Protein AF-A0A524EE27-F1 (afdb_monomer_lite)

Foldseek 3Di:
DDDDDPPDPVLVLLQVLLQVLLVVLVVVPDDDPADAAAEAADPPDPDQWDADPVPRHTYHHSVPQPPPDDSVVSSVVSNVSSNLSVVCCPQVNVPVVSLVVQLVVQCVPDPNVVSNVVSVVVSSVRSVVVVD

Structure (mmCIF, N/CA/C/O backbone):
data_AF-A0A524EE27-F1
#
_entry.id   AF-A0A524EE27-F1
#
loop_
_atom_site.group_PDB
_atom_site.id
_atom_site.type_symbol
_atom_site.label_atom_id
_atom_site.label_alt_id
_atom_site.label_comp_id
_atom_site.label_asym_id
_atom_site.label_entity_id
_atom_site.label_seq_id
_atom_site.pdbx_PDB_ins_code
_atom_site.Cartn_x
_atom_site.Cartn_y
_atom_site.Cartn_z
_atom_site.occupancy
_atom_site.B_iso_or_equiv
_atom_site.auth_seq_id
_atom_site.auth_comp_id
_atom_site.auth_asym_id
_atom_site.auth_atom_id
_atom_site.pdbx_PDB_model_num
ATOM 1 N N . MET A 1 1 ? 12.477 0.184 43.778 1.00 34.31 1 MET A N 1
ATOM 2 C CA . MET A 1 1 ? 11.110 0.740 43.834 1.00 34.31 1 MET A CA 1
ATOM 3 C C . MET A 1 1 ? 11.086 1.888 42.846 1.00 34.31 1 MET A C 1
ATOM 5 O O . MET A 1 1 ? 11.869 2.805 43.033 1.00 34.31 1 MET A O 1
ATOM 9 N N . THR A 1 2 ? 10.579 1.602 41.637 1.00 41.75 2 THR A N 1
ATOM 10 C CA . THR A 1 2 ? 9.290 2.113 41.089 1.00 41.75 2 THR A CA 1
ATOM 11 C C . THR A 1 2 ? 9.493 3.546 40.594 1.00 41.75 2 THR A C 1
ATOM 13 O O . THR A 1 2 ? 9.882 4.392 41.378 1.00 41.75 2 THR A O 1
ATOM 16 N N . GLU A 1 3 ? 9.406 3.881 39.311 1.00 35.50 3 GLU A N 1
ATOM 17 C CA . GLU A 1 3 ? 8.393 3.571 38.296 1.00 35.50 3 GLU A CA 1
ATOM 18 C C . GLU A 1 3 ? 8.938 3.973 36.915 1.00 35.50 3 GLU A C 1
ATOM 20 O O . GLU A 1 3 ? 9.657 4.961 36.808 1.00 35.50 3 GLU A O 1
ATOM 25 N N . SER A 1 4 ? 8.550 3.253 35.862 1.00 35.28 4 SER A N 1
ATOM 26 C CA . SER A 1 4 ? 7.943 3.849 34.660 1.00 35.28 4 SER A CA 1
ATOM 27 C C . SER A 1 4 ? 7.688 2.735 33.647 1.00 35.28 4 SER A C 1
ATOM 29 O O . SER A 1 4 ? 8.486 2.450 32.759 1.00 35.28 4 SER A O 1
ATOM 31 N N . SER A 1 5 ? 6.564 2.050 33.829 1.00 43.97 5 SER A N 1
ATOM 32 C CA . SER A 1 5 ? 5.970 1.170 32.828 1.00 43.97 5 SER A CA 1
ATOM 33 C C . SER A 1 5 ? 4.656 1.804 32.383 1.00 43.97 5 SER A C 1
ATOM 35 O O . SER A 1 5 ? 3.588 1.439 32.865 1.00 43.97 5 SER A O 1
ATOM 37 N N . PHE A 1 6 ? 4.755 2.793 31.495 1.00 41.91 6 PHE A N 1
ATOM 38 C CA . PHE A 1 6 ? 3.626 3.401 30.786 1.00 41.91 6 PHE A CA 1
ATOM 39 C C . PHE A 1 6 ? 3.905 3.411 29.279 1.00 41.91 6 PHE A C 1
ATOM 41 O O . PHE A 1 6 ? 3.995 4.456 28.653 1.00 41.91 6 PHE A O 1
ATOM 48 N N . VAL A 1 7 ? 4.046 2.231 28.680 1.00 43.50 7 VAL A N 1
ATOM 49 C CA . VAL A 1 7 ? 3.921 2.048 27.227 1.00 43.50 7 VAL A CA 1
ATOM 50 C C . VAL A 1 7 ? 3.313 0.666 27.037 1.00 43.50 7 VAL A C 1
ATOM 52 O O . VAL A 1 7 ? 4.015 -0.308 27.249 1.00 43.50 7 VAL A O 1
ATOM 55 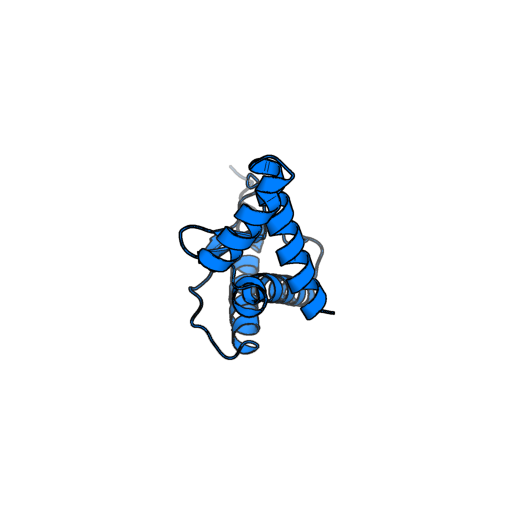N N . ASN A 1 8 ? 2.001 0.571 26.793 1.00 45.12 8 ASN A N 1
ATOM 56 C CA . ASN A 1 8 ? 1.334 -0.649 26.281 1.00 45.12 8 ASN A CA 1
ATOM 57 C C . ASN A 1 8 ? -0.178 -0.464 26.024 1.00 45.12 8 ASN A C 1
ATOM 59 O O . ASN A 1 8 ? -0.806 -1.329 25.422 1.00 45.12 8 ASN A O 1
ATOM 63 N N . GLY A 1 9 ? -0.785 0.651 26.455 1.00 44.28 9 GLY A N 1
ATOM 64 C CA . GLY A 1 9 ? -2.217 0.904 26.239 1.00 44.28 9 GLY A CA 1
ATOM 65 C C . GLY A 1 9 ? -2.574 1.332 24.810 1.00 44.28 9 GLY A C 1
ATOM 66 O O . GLY A 1 9 ? -3.497 0.776 24.217 1.00 44.28 9 GLY A O 1
ATOM 67 N N . ASP A 1 10 ? -1.836 2.292 24.244 1.00 56.97 10 ASP A N 1
ATOM 68 C CA . ASP A 1 10 ? -2.198 2.933 22.967 1.00 56.97 10 ASP A CA 1
ATOM 69 C C . ASP A 1 10 ? -1.831 2.074 21.741 1.00 56.97 10 ASP A C 1
ATOM 71 O O . ASP A 1 10 ? -2.606 1.964 20.793 1.00 56.97 10 ASP A O 1
ATOM 75 N N . THR A 1 11 ? -0.711 1.348 21.806 1.00 58.62 11 THR A N 1
ATOM 76 C CA . THR A 1 11 ? -0.271 0.396 20.771 1.00 58.62 11 THR A CA 1
ATOM 77 C C . THR A 1 11 ? -1.273 -0.739 20.556 1.00 58.62 11 THR A C 1
ATOM 79 O O . THR A 1 11 ? -1.578 -1.081 19.413 1.00 58.62 11 THR A O 1
ATOM 82 N N . SER A 1 12 ? -1.863 -1.276 21.633 1.00 65.62 12 SER A N 1
ATOM 83 C CA . SER A 1 12 ? -2.898 -2.319 21.524 1.00 65.62 12 SER A CA 1
ATOM 84 C C . SER A 1 12 ? -4.181 -1.805 20.855 1.00 65.62 12 SER A C 1
ATOM 86 O O . SER A 1 12 ? -4.816 -2.519 20.078 1.00 65.62 12 SER A O 1
ATOM 88 N N . ASN A 1 13 ? -4.539 -0.542 21.104 1.00 83.88 13 ASN A N 1
ATOM 89 C CA . ASN A 1 13 ? -5.740 0.079 20.559 1.00 83.88 13 ASN A CA 1
ATOM 90 C C . ASN A 1 13 ? -5.565 0.429 19.073 1.00 83.88 13 ASN A C 1
ATOM 92 O O . ASN A 1 13 ? -6.452 0.160 18.263 1.00 83.88 13 ASN A O 1
ATOM 96 N N . LEU A 1 14 ? -4.399 0.957 18.689 1.00 86.00 14 LEU A N 1
ATOM 97 C CA . LEU A 1 14 ? -4.073 1.248 17.291 1.00 86.00 14 LEU A CA 1
ATOM 98 C C . LEU A 1 14 ? -4.038 -0.017 16.432 1.00 86.00 14 LEU A C 1
ATOM 100 O O . LEU A 1 14 ? -4.562 0.008 15.321 1.00 86.00 14 LEU A O 1
ATOM 104 N N . GLY A 1 15 ? -3.516 -1.130 16.957 1.00 86.56 15 GLY A N 1
ATOM 105 C CA . GLY A 1 15 ? -3.551 -2.410 16.249 1.00 86.56 15 GLY A CA 1
ATOM 106 C C . GLY A 1 15 ? -4.981 -2.871 15.944 1.00 86.56 15 GLY A C 1
ATOM 107 O O . GLY A 1 15 ? -5.297 -3.217 14.807 1.00 86.56 15 GLY A O 1
ATOM 108 N N . ILE A 1 16 ? -5.888 -2.772 16.923 1.00 89.31 16 ILE A N 1
ATOM 109 C CA . ILE A 1 16 ? -7.313 -3.094 16.734 1.00 89.31 16 ILE A CA 1
ATOM 110 C C . ILE A 1 16 ? -7.962 -2.158 15.704 1.00 89.31 16 ILE A C 1
ATOM 112 O O . ILE A 1 16 ? -8.760 -2.605 14.875 1.00 89.31 16 ILE A O 1
ATOM 116 N N . LEU A 1 17 ? -7.645 -0.861 15.744 1.00 89.31 17 LEU A N 1
ATOM 117 C CA . LEU A 1 17 ? -8.158 0.110 14.777 1.00 89.31 17 LEU A CA 1
ATOM 118 C C . LEU A 1 17 ? -7.645 -0.171 13.361 1.00 89.31 17 LEU A C 1
ATOM 120 O O . LEU A 1 17 ? -8.452 -0.141 12.436 1.00 89.31 17 LEU A O 1
ATOM 124 N N . ALA A 1 18 ? -6.366 -0.514 13.198 1.00 87.75 18 ALA A N 1
ATOM 125 C CA . ALA A 1 18 ? -5.775 -0.891 11.915 1.00 87.75 18 ALA A CA 1
ATOM 126 C C . ALA A 1 18 ? -6.419 -2.167 11.349 1.00 87.75 18 ALA A C 1
ATOM 128 O O . ALA A 1 18 ? -6.860 -2.171 10.203 1.00 87.75 18 ALA A O 1
ATOM 129 N N . SER A 1 19 ? -6.612 -3.211 12.166 1.00 88.19 19 SER A N 1
ATOM 130 C CA . SER A 1 19 ? -7.330 -4.420 11.732 1.00 88.19 19 SER A CA 1
ATOM 131 C C . SER A 1 19 ? -8.772 -4.128 11.305 1.00 88.19 19 SER A C 1
ATOM 133 O O . SER A 1 19 ? -9.283 -4.721 10.355 1.00 88.19 19 SER A O 1
ATOM 135 N N . ARG A 1 20 ? -9.469 -3.230 12.014 1.00 90.06 20 ARG A N 1
ATOM 136 C CA . ARG A 1 20 ? -10.841 -2.828 11.664 1.00 90.06 20 ARG A CA 1
ATOM 137 C C . ARG A 1 20 ? -10.884 -1.990 10.390 1.00 90.06 20 ARG A C 1
ATOM 139 O O . ARG A 1 20 ? -11.801 -2.184 9.596 1.00 90.06 20 ARG A O 1
ATOM 146 N N . ALA A 1 21 ? -9.925 -1.084 10.216 1.00 87.94 21 ALA A N 1
ATOM 147 C CA . ALA A 1 21 ? -9.762 -0.287 9.007 1.00 87.94 21 ALA A CA 1
ATOM 148 C C . ALA A 1 21 ? -9.547 -1.189 7.790 1.00 87.94 21 ALA A C 1
ATOM 150 O O . ALA A 1 21 ? -10.286 -1.062 6.820 1.00 87.94 21 ALA A O 1
ATOM 151 N N . TRP A 1 22 ? -8.637 -2.163 7.890 1.00 87.62 22 TRP A N 1
ATOM 152 C CA . TRP A 1 22 ? -8.376 -3.136 6.831 1.00 87.62 22 TRP A CA 1
ATOM 153 C C . TRP A 1 22 ? -9.629 -3.915 6.424 1.00 87.62 22 TRP A C 1
ATOM 155 O O . TRP A 1 22 ? -9.995 -3.945 5.253 1.00 87.62 22 TRP A O 1
ATOM 165 N N . LYS A 1 23 ? -10.355 -4.483 7.398 1.00 87.62 23 LYS A N 1
ATOM 166 C CA . LYS A 1 23 ? -11.608 -5.212 7.128 1.00 87.62 23 LYS A CA 1
ATOM 167 C C . LYS A 1 23 ? -12.662 -4.342 6.451 1.00 87.62 23 LYS A C 1
ATOM 169 O O . LYS A 1 23 ? -13.408 -4.838 5.613 1.00 87.62 23 LYS A O 1
ATOM 174 N N . LYS A 1 24 ? -12.749 -3.068 6.842 1.00 85.69 24 LYS A N 1
ATOM 175 C CA . LYS A 1 24 ? -13.669 -2.117 6.220 1.00 85.69 24 LYS A CA 1
ATOM 176 C C . LYS A 1 24 ? -13.245 -1.811 4.785 1.00 85.69 24 LYS A C 1
ATOM 178 O O . LYS A 1 24 ? -14.089 -1.876 3.907 1.00 85.69 24 LYS A O 1
ATOM 183 N N . ALA A 1 25 ? -11.958 -1.555 4.566 1.00 83.44 25 ALA A N 1
ATOM 184 C CA . ALA A 1 25 ? -11.413 -1.283 3.247 1.00 83.44 25 ALA A CA 1
ATOM 185 C C . ALA A 1 25 ? -11.637 -2.472 2.301 1.00 83.44 25 ALA A C 1
ATOM 187 O O . ALA A 1 25 ? -12.227 -2.279 1.250 1.00 83.44 25 ALA A O 1
ATOM 188 N N . ILE A 1 26 ? -11.300 -3.709 2.701 1.00 82.88 26 ILE A N 1
ATOM 189 C CA . ILE A 1 26 ? -11.585 -4.909 1.890 1.00 82.88 26 ILE A CA 1
ATOM 190 C C . ILE A 1 26 ? -13.072 -5.027 1.546 1.00 82.88 26 ILE A C 1
ATOM 192 O O . ILE A 1 26 ? -13.394 -5.383 0.421 1.00 82.88 26 ILE A O 1
ATOM 196 N N . ALA A 1 27 ? -13.985 -4.742 2.480 1.00 81.25 27 ALA A N 1
ATOM 197 C CA . ALA A 1 27 ? -15.421 -4.850 2.214 1.00 81.25 27 ALA A CA 1
ATOM 198 C C . ALA A 1 27 ? -15.909 -3.888 1.113 1.00 81.25 27 ALA A C 1
ATOM 200 O O . ALA A 1 27 ? -16.927 -4.168 0.479 1.00 81.25 27 ALA A O 1
ATOM 201 N N . ASP A 1 28 ? -15.189 -2.788 0.882 1.00 72.00 28 ASP A N 1
ATOM 202 C CA . ASP A 1 28 ? -15.483 -1.834 -0.187 1.00 72.00 28 ASP A CA 1
ATOM 203 C C . ASP A 1 28 ? -15.001 -2.338 -1.568 1.00 72.00 28 ASP A C 1
ATOM 205 O O . ASP A 1 28 ? -15.491 -1.867 -2.597 1.00 72.00 28 ASP A O 1
ATOM 209 N N . PHE A 1 29 ? -14.093 -3.323 -1.621 1.00 68.06 29 PHE A N 1
ATOM 210 C CA . PHE A 1 29 ? -13.526 -3.859 -2.863 1.00 68.06 29 PHE A CA 1
ATOM 211 C C . PHE A 1 29 ? -14.051 -5.267 -3.165 1.00 68.06 29 PHE A C 1
ATOM 213 O O . PHE A 1 29 ? -13.990 -6.173 -2.341 1.00 68.06 29 PHE A O 1
ATOM 220 N N . TYR A 1 30 ? -14.582 -5.467 -4.378 1.00 59.16 30 TYR A N 1
ATOM 221 C CA . TYR A 1 30 ? -15.324 -6.688 -4.701 1.00 59.16 30 TYR A CA 1
ATOM 222 C C . TYR A 1 30 ? -14.418 -7.931 -4.699 1.00 59.16 30 TYR A C 1
ATOM 224 O O . TYR A 1 30 ? -14.769 -8.877 -4.010 1.00 59.16 30 TYR A O 1
ATOM 232 N N . HIS A 1 31 ? -13.272 -7.938 -5.397 1.00 54.78 31 HIS A N 1
ATOM 233 C CA . HIS A 1 31 ? -12.291 -9.042 -5.528 1.00 54.78 31 HIS A CA 1
ATOM 234 C C . HIS A 1 31 ? -10.909 -8.415 -5.826 1.00 54.78 31 HIS A C 1
ATOM 236 O O . HIS A 1 31 ? -10.870 -7.543 -6.695 1.00 54.78 31 HIS A O 1
ATOM 242 N N . PRO A 1 32 ? -9.799 -8.801 -5.159 1.00 54.03 32 PRO A N 1
ATOM 243 C CA . PRO A 1 32 ? -9.336 -10.181 -4.958 1.00 54.03 32 PRO A CA 1
ATOM 244 C C . PRO A 1 32 ? -9.144 -10.570 -3.473 1.00 54.03 32 PRO A C 1
ATOM 246 O O . PRO A 1 32 ? -9.228 -9.711 -2.597 1.00 54.03 32 PRO A O 1
ATOM 249 N N . PRO A 1 33 ? -8.884 -11.859 -3.157 1.00 64.25 33 PRO A N 1
ATOM 250 C CA . PRO A 1 33 ? -8.449 -12.255 -1.821 1.00 64.25 33 PRO A CA 1
ATOM 251 C C . PRO A 1 33 ? -7.054 -11.679 -1.559 1.00 64.25 33 PRO A C 1
ATOM 253 O O . PRO A 1 33 ? -6.047 -12.250 -1.974 1.00 64.25 33 PRO A O 1
ATOM 256 N N . LEU A 1 34 ? -7.006 -10.526 -0.900 1.00 72.56 34 LEU A N 1
ATOM 257 C CA . LEU A 1 34 ? -5.758 -9.950 -0.422 1.00 72.56 34 LEU A CA 1
ATOM 258 C C . LEU A 1 34 ? -5.324 -10.669 0.860 1.00 72.56 34 LEU A C 1
ATOM 260 O O . LEU A 1 34 ? -6.187 -11.001 1.683 1.00 72.56 34 LEU A O 1
ATOM 264 N N . PRO A 1 35 ? -4.018 -10.929 1.043 1.00 77.75 35 PRO A N 1
ATOM 265 C CA . PRO A 1 35 ? -3.513 -11.433 2.311 1.00 77.75 35 PRO A CA 1
ATOM 266 C C . PRO A 1 35 ? -3.838 -10.446 3.438 1.00 77.75 35 PRO A C 1
ATOM 268 O O . PRO A 1 35 ? -3.949 -9.238 3.218 1.00 77.75 35 PRO A O 1
ATOM 271 N N . ASP A 1 36 ? -3.994 -10.963 4.657 1.00 84.50 36 ASP A N 1
ATO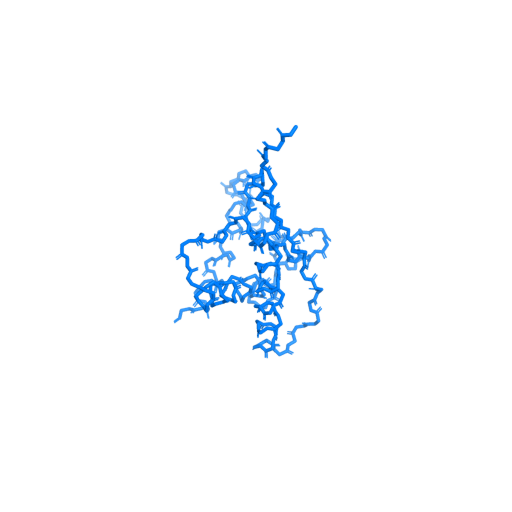M 272 C CA . ASP A 1 36 ? -4.109 -10.099 5.831 1.00 84.50 36 ASP A CA 1
ATOM 273 C C . ASP A 1 36 ? -2.835 -9.246 5.979 1.00 84.50 36 ASP A C 1
ATOM 275 O O . ASP A 1 36 ? -1.731 -9.742 5.733 1.00 84.50 36 ASP A O 1
ATOM 279 N N . PRO A 1 37 ? -2.957 -7.975 6.392 1.00 89.44 37 PRO A N 1
ATOM 280 C CA . PRO A 1 37 ? -1.838 -7.065 6.463 1.00 89.44 37 PRO A CA 1
ATOM 281 C C . PRO A 1 37 ? -0.982 -7.402 7.676 1.00 89.44 37 PRO A C 1
ATOM 283 O O . PRO A 1 37 ? -1.470 -7.876 8.709 1.00 89.44 37 PRO A O 1
ATOM 286 N N . VAL A 1 38 ? 0.293 -7.048 7.595 1.00 91.62 38 VAL A N 1
ATOM 287 C CA . VAL A 1 38 ? 1.174 -7.038 8.758 1.00 91.62 38 VAL A CA 1
ATOM 288 C C . VAL A 1 38 ? 0.988 -5.711 9.480 1.00 91.62 38 VAL A C 1
ATOM 290 O O . VAL A 1 38 ? 1.287 -4.646 8.946 1.00 91.62 38 VAL A O 1
ATOM 293 N N . ILE A 1 39 ? 0.481 -5.773 10.710 1.00 91.44 39 ILE A N 1
ATOM 294 C CA . ILE A 1 39 ? 0.326 -4.600 11.572 1.00 91.44 39 ILE A CA 1
ATOM 295 C C . ILE A 1 39 ? 1.533 -4.523 12.497 1.00 91.44 39 ILE A C 1
ATOM 297 O O . ILE A 1 39 ? 1.784 -5.440 13.279 1.00 91.44 39 ILE A O 1
ATOM 301 N N . GLU A 1 40 ? 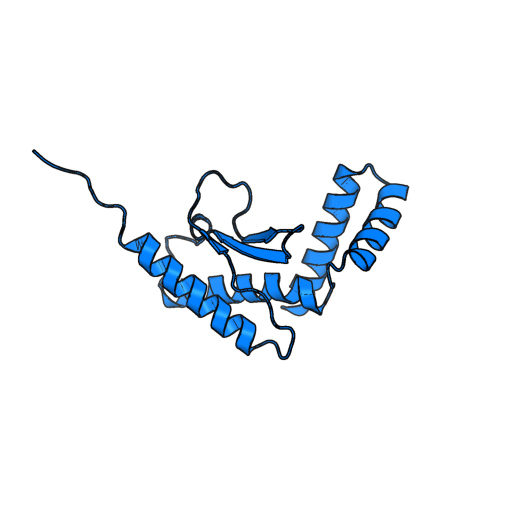2.249 -3.409 12.435 1.00 91.69 40 GLU A N 1
ATOM 302 C CA . GLU A 1 40 ? 3.484 -3.195 13.185 1.00 91.69 40 GLU A CA 1
ATOM 303 C C . GLU A 1 40 ? 3.509 -1.822 13.871 1.00 91.69 40 GLU A C 1
ATOM 305 O O . GLU A 1 40 ? 2.638 -0.968 13.670 1.00 91.69 40 GLU A O 1
ATOM 310 N N . HIS A 1 41 ? 4.485 -1.627 14.751 1.00 88.56 41 HIS A N 1
ATOM 311 C CA . HIS A 1 41 ? 4.736 -0.358 15.424 1.00 88.56 41 HIS A CA 1
ATOM 312 C C . HIS A 1 41 ? 6.247 -0.174 15.554 1.00 88.56 41 HIS A C 1
ATOM 314 O O . HIS A 1 41 ? 6.850 -0.661 16.510 1.00 88.56 41 HIS A O 1
ATOM 320 N N . ASP A 1 42 ? 6.847 0.473 14.560 1.00 88.38 42 ASP A N 1
ATOM 321 C CA . ASP A 1 42 ? 8.299 0.609 14.443 1.00 88.38 42 ASP A CA 1
ATOM 322 C C . ASP A 1 42 ? 8.675 2.050 14.070 1.00 88.38 42 ASP A C 1
ATOM 324 O O . ASP A 1 42 ? 8.286 2.549 13.015 1.00 88.38 42 ASP A O 1
ATOM 328 N N . SER A 1 43 ? 9.413 2.738 14.942 1.00 86.94 43 SER A N 1
ATOM 329 C CA . SER A 1 43 ? 9.852 4.120 14.714 1.00 86.94 43 SER A CA 1
ATOM 330 C C . SER A 1 43 ? 11.031 4.243 13.752 1.00 86.94 43 SER A C 1
ATOM 332 O O . SER A 1 43 ? 11.292 5.339 13.263 1.00 86.94 43 SER A O 1
ATOM 334 N N . GLU A 1 44 ? 11.747 3.150 13.487 1.00 87.50 44 GLU A N 1
ATOM 335 C CA . GLU A 1 44 ? 12.986 3.154 12.703 1.00 87.50 44 GLU A CA 1
ATOM 336 C C . GLU A 1 44 ? 12.738 2.921 11.205 1.00 87.50 44 GLU A C 1
ATOM 338 O O . GLU A 1 44 ? 13.647 3.073 10.385 1.00 87.50 44 GLU A O 1
ATOM 343 N N . LYS A 1 45 ? 11.510 2.557 10.812 1.00 81.62 45 LYS A N 1
ATOM 344 C CA . LYS A 1 45 ? 11.167 2.354 9.401 1.00 81.62 45 LYS A CA 1
ATOM 345 C C . LYS A 1 45 ? 10.996 3.674 8.657 1.00 81.62 45 LYS A C 1
ATOM 347 O O . LYS A 1 45 ? 10.277 4.569 9.092 1.00 81.62 45 LYS A O 1
ATOM 352 N N . ALA A 1 46 ? 11.598 3.734 7.469 1.00 75.38 46 ALA A N 1
ATOM 353 C CA . ALA A 1 46 ? 11.536 4.887 6.573 1.00 75.38 46 ALA A CA 1
ATOM 354 C C . ALA A 1 46 ? 10.154 5.103 5.926 1.00 75.38 46 ALA A C 1
ATOM 356 O O . ALA A 1 46 ? 9.851 6.219 5.513 1.00 75.38 46 ALA A O 1
ATOM 357 N N . SER A 1 47 ? 9.325 4.056 5.840 1.00 78.19 47 SER A N 1
ATOM 358 C CA . SER A 1 47 ? 7.931 4.151 5.397 1.00 78.19 47 SER A CA 1
ATOM 359 C C . SER A 1 47 ? 6.988 3.608 6.464 1.00 78.19 47 SER A C 1
ATOM 361 O O . SER A 1 47 ? 7.310 2.654 7.179 1.00 78.19 47 SER A O 1
ATOM 363 N N . HIS A 1 48 ? 5.813 4.224 6.565 1.00 83.44 48 HIS A N 1
ATOM 364 C CA . HIS A 1 48 ? 4.784 3.834 7.521 1.00 83.44 48 HIS A CA 1
ATOM 365 C C . HIS A 1 48 ? 3.683 2.963 6.904 1.00 83.44 48 HIS A C 1
ATOM 367 O O . HIS A 1 48 ? 3.017 2.223 7.623 1.00 83.44 48 HIS A O 1
ATOM 373 N N . PHE A 1 49 ? 3.492 3.028 5.589 1.00 84.38 49 PHE A N 1
ATOM 374 C CA . PHE A 1 49 ? 2.461 2.282 4.873 1.00 84.38 49 PHE A CA 1
ATOM 375 C C . PHE A 1 49 ? 3.029 1.908 3.508 1.00 84.38 49 PHE A C 1
ATOM 377 O O . PHE A 1 49 ? 3.572 2.776 2.825 1.00 84.38 49 PHE A O 1
ATOM 384 N N . TYR A 1 50 ? 3.057 0.613 3.198 1.00 83.19 50 TYR A N 1
ATOM 385 C CA . TYR A 1 50 ? 3.653 0.115 1.960 1.00 83.19 50 TYR A CA 1
ATOM 386 C C . TYR A 1 50 ? 3.217 -1.320 1.651 1.00 83.19 50 TYR A C 1
ATOM 388 O O . TYR A 1 50 ? 2.757 -2.051 2.532 1.00 83.19 50 TYR A O 1
ATOM 396 N N . ILE A 1 51 ? 3.443 -1.747 0.410 1.00 79.56 51 ILE A N 1
ATOM 397 C CA . ILE A 1 51 ? 3.336 -3.143 -0.024 1.00 79.56 51 ILE A CA 1
ATOM 398 C C . ILE A 1 51 ? 4.737 -3.747 -0.101 1.00 79.56 51 ILE A C 1
ATOM 400 O O . ILE A 1 51 ? 5.637 -3.188 -0.726 1.00 79.56 51 ILE A O 1
ATOM 404 N N . ASP A 1 52 ? 4.928 -4.900 0.534 1.00 79.62 52 ASP A N 1
ATOM 405 C CA . ASP A 1 52 ? 6.133 -5.706 0.355 1.00 79.62 52 ASP A CA 1
ATOM 406 C C . ASP A 1 52 ? 6.120 -6.333 -1.049 1.00 79.62 52 ASP A C 1
ATOM 408 O O . ASP A 1 52 ? 5.198 -7.071 -1.391 1.00 79.62 52 ASP A O 1
ATOM 412 N N . SER A 1 53 ? 7.116 -6.030 -1.884 1.00 71.25 53 SER A N 1
ATOM 413 C CA . SER A 1 53 ? 7.109 -6.429 -3.300 1.00 71.25 53 SER A CA 1
ATOM 414 C C . SER A 1 53 ? 7.343 -7.923 -3.539 1.00 71.25 53 SER A C 1
ATOM 416 O O . SER A 1 53 ? 7.032 -8.419 -4.623 1.00 71.25 53 SER A O 1
ATOM 418 N N . ASP A 1 54 ? 7.892 -8.640 -2.555 1.00 73.56 54 ASP A N 1
ATOM 419 C CA . ASP A 1 54 ? 8.179 -10.072 -2.663 1.00 73.56 54 ASP A CA 1
ATOM 420 C C . ASP A 1 54 ? 6.953 -10.907 -2.273 1.00 73.56 54 ASP A C 1
ATOM 422 O O . ASP A 1 54 ? 6.586 -11.869 -2.951 1.00 73.56 54 ASP A O 1
ATOM 426 N N . THR A 1 55 ? 6.303 -10.532 -1.172 1.00 78.44 55 THR A N 1
ATOM 427 C CA . THR A 1 55 ? 5.167 -11.253 -0.582 1.00 78.44 55 THR A CA 1
ATOM 428 C C . THR A 1 55 ? 3.816 -10.669 -0.955 1.00 78.44 55 THR A C 1
ATOM 430 O O . THR A 1 55 ? 2.802 -11.326 -0.724 1.00 78.44 55 THR A O 1
ATOM 433 N N . TRP A 1 56 ? 3.792 -9.456 -1.512 1.00 73.56 56 TRP A N 1
ATOM 434 C CA . TRP A 1 56 ? 2.571 -8.714 -1.819 1.00 73.56 56 TRP A CA 1
ATOM 435 C C . TRP A 1 56 ? 1.673 -8.506 -0.600 1.00 73.56 56 TRP A C 1
ATOM 437 O O . TRP A 1 56 ? 0.446 -8.533 -0.686 1.00 73.56 56 TRP A O 1
ATOM 447 N N . THR A 1 57 ? 2.295 -8.334 0.563 1.00 84.38 57 THR A N 1
ATOM 448 C CA . THR A 1 57 ? 1.582 -8.096 1.815 1.00 84.38 57 THR A CA 1
ATOM 449 C C . THR A 1 57 ? 1.579 -6.606 2.113 1.00 84.38 57 THR A C 1
ATOM 451 O O . THR A 1 57 ? 2.609 -5.944 2.006 1.00 84.38 57 THR A O 1
ATOM 454 N N . VAL A 1 58 ? 0.426 -6.065 2.504 1.00 87.00 58 VAL A N 1
ATOM 455 C CA . VAL A 1 58 ? 0.335 -4.680 2.980 1.00 87.00 58 VAL A CA 1
ATOM 456 C C . VAL A 1 58 ? 0.907 -4.601 4.395 1.00 87.00 58 VAL A C 1
ATOM 458 O O . VAL A 1 58 ? 0.482 -5.335 5.289 1.00 87.00 58 VAL A O 1
ATOM 461 N N . HIS A 1 59 ? 1.848 -3.691 4.613 1.00 90.44 59 HIS A N 1
ATOM 462 C CA . HIS A 1 59 ? 2.405 -3.371 5.920 1.00 90.44 59 HIS A CA 1
ATOM 463 C C . HIS A 1 59 ? 1.809 -2.061 6.435 1.00 90.44 59 HIS A C 1
ATOM 465 O O . HIS A 1 59 ? 1.884 -1.019 5.787 1.00 90.44 59 HIS A O 1
ATOM 471 N N . LEU A 1 60 ? 1.213 -2.125 7.626 1.00 90.75 60 LEU A N 1
ATOM 472 C CA . LEU A 1 60 ? 0.585 -0.998 8.308 1.00 90.75 60 LEU A CA 1
ATOM 473 C C . LEU A 1 60 ? 1.356 -0.691 9.592 1.00 90.75 60 LEU A C 1
ATOM 475 O O . LEU A 1 60 ? 1.129 -1.310 10.637 1.00 90.75 60 LEU A O 1
ATOM 479 N N . ASN A 1 61 ? 2.250 0.290 9.531 1.00 90.56 61 ASN A N 1
ATOM 480 C CA . ASN A 1 61 ? 3.005 0.741 10.687 1.00 90.56 61 ASN A CA 1
ATOM 481 C C . ASN A 1 61 ? 2.237 1.835 11.434 1.00 90.56 61 ASN A C 1
ATOM 483 O O . ASN A 1 61 ? 2.144 2.996 11.031 1.00 90.56 61 ASN A O 1
ATOM 487 N N . THR A 1 62 ? 1.709 1.455 12.590 1.00 89.62 62 THR A N 1
ATOM 488 C CA . THR A 1 62 ? 0.896 2.322 13.443 1.00 89.62 62 THR A CA 1
ATOM 489 C C . THR A 1 62 ? 1.663 3.511 14.030 1.00 89.62 62 THR A C 1
ATOM 491 O O . THR A 1 62 ? 1.023 4.437 14.524 1.00 89.62 62 THR A O 1
ATOM 494 N N . PHE 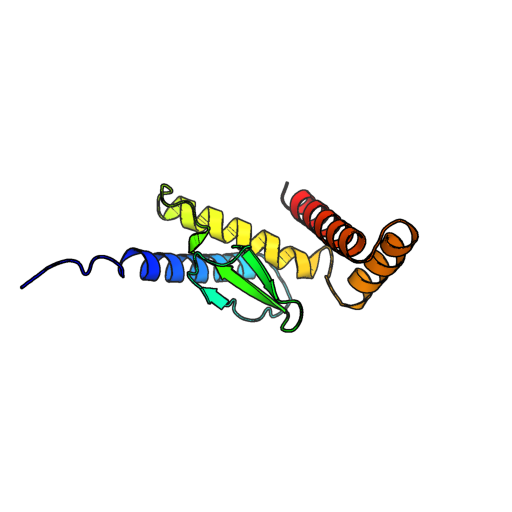A 1 63 ? 3.002 3.531 13.957 1.00 89.00 63 PHE A N 1
ATOM 495 C CA . PHE A 1 63 ? 3.810 4.690 14.352 1.00 89.00 63 PHE A CA 1
ATOM 496 C C . PHE A 1 63 ? 3.529 5.926 13.480 1.00 89.00 63 PHE A C 1
ATOM 498 O O . PHE A 1 63 ? 3.554 7.048 13.979 1.00 89.00 63 PHE A O 1
ATOM 505 N N . GLY A 1 64 ? 3.173 5.731 12.204 1.00 84.25 64 GLY A N 1
ATOM 506 C CA . GLY A 1 64 ? 2.811 6.821 11.292 1.00 84.25 64 GLY A CA 1
ATOM 507 C C . GLY A 1 64 ? 1.418 7.415 11.528 1.00 84.25 64 GLY A C 1
ATOM 508 O O . GLY A 1 64 ? 1.027 8.355 10.837 1.00 84.25 64 GLY A O 1
ATOM 509 N N . VAL A 1 65 ? 0.636 6.881 12.475 1.00 89.12 65 VAL A N 1
ATOM 510 C CA . VAL A 1 65 ? -0.708 7.393 12.771 1.00 89.12 65 VAL A CA 1
ATOM 511 C C . VAL A 1 65 ? -0.599 8.682 13.588 1.00 89.12 65 VAL A C 1
ATOM 513 O O . VAL A 1 65 ? -0.006 8.667 14.669 1.00 89.12 65 VAL A O 1
ATOM 516 N N . PRO A 1 66 ? -1.233 9.792 13.164 1.00 88.56 66 PRO A N 1
ATOM 517 C CA . PRO A 1 66 ? -1.182 11.033 13.924 1.00 88.56 66 PRO A CA 1
ATOM 518 C C . PRO A 1 66 ? -1.734 10.855 15.349 1.00 88.56 66 PRO A C 1
ATOM 520 O O . PRO A 1 66 ? -2.910 10.531 15.554 1.00 88.56 66 PRO A O 1
ATOM 523 N N . ALA A 1 67 ? -0.882 11.096 16.351 1.00 86.25 67 ALA A N 1
ATOM 524 C CA . ALA A 1 67 ? -1.196 10.832 17.758 1.00 86.25 67 ALA A CA 1
ATOM 525 C C . ALA A 1 67 ? -2.429 11.610 18.255 1.00 86.25 67 ALA A C 1
ATOM 527 O O . ALA A 1 67 ? -3.227 11.080 19.032 1.00 86.25 67 ALA A O 1
ATOM 528 N N . ASN A 1 68 ? -2.610 12.831 17.742 1.00 89.94 68 ASN A N 1
ATOM 529 C CA . ASN A 1 68 ? -3.595 13.811 18.207 1.00 89.94 68 ASN A CA 1
ATOM 530 C C . ASN A 1 68 ? -5.024 13.559 17.696 1.00 89.94 68 ASN A C 1
ATOM 532 O O . ASN A 1 68 ? -5.949 14.252 18.118 1.00 89.94 68 ASN A O 1
ATOM 536 N N . LEU A 1 69 ? -5.222 12.605 16.781 1.00 86.81 69 LEU A N 1
ATOM 537 C CA . LEU A 1 69 ? -6.545 12.325 16.222 1.00 86.81 69 LEU A CA 1
ATOM 538 C C . LEU A 1 69 ? -7.415 11.523 17.211 1.00 86.81 69 LEU A C 1
ATOM 540 O O . LEU A 1 69 ? -6.933 10.569 17.834 1.00 86.81 69 LEU A O 1
ATOM 544 N N . PRO A 1 70 ? -8.716 11.833 17.344 1.00 89.88 70 PRO A N 1
ATOM 545 C CA . PRO A 1 70 ? -9.637 11.004 18.111 1.00 89.88 70 PRO A CA 1
ATOM 546 C C . PRO A 1 70 ? -9.836 9.628 17.441 1.00 89.88 70 PRO A C 1
ATOM 548 O O . PRO A 1 70 ? -9.659 9.496 16.228 1.00 89.88 70 PRO A O 1
ATOM 551 N N . PRO A 1 71 ? -10.274 8.586 18.179 1.00 87.19 71 PRO A N 1
ATOM 552 C CA . PRO A 1 71 ? -10.349 7.214 17.658 1.00 87.19 71 PRO A CA 1
ATOM 553 C C . PRO A 1 71 ? -11.155 7.050 16.360 1.00 87.19 71 PRO A C 1
ATOM 555 O O . PRO A 1 71 ? -10.789 6.253 15.499 1.00 87.19 71 PRO A O 1
ATOM 558 N N . LYS A 1 72 ? -12.244 7.814 16.197 1.00 87.12 72 LYS A N 1
ATOM 559 C CA . LYS A 1 72 ? -13.061 7.792 14.974 1.00 87.12 72 LYS A CA 1
ATOM 560 C C . LYS A 1 72 ? -12.286 8.324 13.765 1.00 87.12 72 LYS A C 1
ATOM 562 O O . LYS A 1 72 ? -12.375 7.741 12.692 1.00 87.12 72 LYS A O 1
ATOM 567 N N . GLU A 1 73 ? -11.530 9.402 13.945 1.00 88.88 73 GLU A N 1
ATOM 568 C CA . GLU A 1 73 ? -10.719 10.002 12.882 1.00 88.88 73 GLU A CA 1
ATOM 569 C C . GLU A 1 73 ? -9.490 9.148 12.573 1.00 88.88 73 GLU A C 1
ATOM 571 O O . GLU A 1 73 ? -9.187 8.951 11.402 1.00 88.88 73 GLU A O 1
ATOM 576 N N . LYS A 1 74 ? -8.861 8.532 13.587 1.00 89.31 74 LYS A N 1
ATOM 577 C CA . LYS A 1 74 ? -7.806 7.520 13.392 1.00 89.31 74 LYS A CA 1
ATOM 578 C C . LYS A 1 74 ? -8.297 6.348 12.541 1.00 89.31 74 LYS A C 1
ATOM 580 O O . LYS A 1 74 ? -7.598 5.923 11.629 1.00 89.31 74 LYS A O 1
ATOM 585 N N . LEU A 1 75 ? -9.509 5.848 12.804 1.00 88.69 75 LEU A N 1
ATOM 586 C CA . LEU A 1 75 ? -10.114 4.781 12.002 1.00 88.69 75 LEU A CA 1
ATOM 587 C C . LEU A 1 75 ? -10.360 5.226 10.555 1.00 88.69 75 LEU A C 1
ATOM 589 O O . LEU A 1 75 ? -10.048 4.470 9.640 1.00 88.69 75 LEU A O 1
ATOM 593 N N . SER A 1 76 ? -10.910 6.426 10.339 1.00 86.25 76 SER A N 1
ATOM 594 C CA . SER A 1 76 ? -11.124 6.965 8.989 1.00 86.25 76 SER A CA 1
ATOM 595 C C . SER A 1 76 ? -9.809 7.149 8.232 1.00 86.25 76 SER A C 1
ATOM 597 O O . SER A 1 76 ? -9.715 6.722 7.088 1.00 86.25 76 SER A O 1
ATOM 599 N N . PHE A 1 77 ? -8.792 7.714 8.887 1.00 88.88 77 PHE A N 1
ATOM 600 C CA . PHE A 1 77 ? -7.446 7.874 8.340 1.00 88.88 77 PHE A CA 1
ATOM 601 C C . PHE A 1 77 ? -6.859 6.523 7.919 1.00 88.88 77 PHE A C 1
ATOM 603 O O . PHE A 1 77 ? -6.539 6.327 6.753 1.00 88.88 77 PHE A O 1
ATOM 610 N N . LEU A 1 78 ? -6.817 5.554 8.838 1.00 89.06 78 LEU A N 1
ATOM 611 C CA . LEU A 1 78 ? -6.308 4.211 8.552 1.00 89.06 78 LEU A CA 1
ATOM 612 C C . LEU A 1 78 ? -7.103 3.512 7.444 1.00 89.06 78 LEU A C 1
ATOM 614 O O . LEU A 1 78 ? -6.516 2.794 6.644 1.00 89.06 78 LEU A O 1
ATOM 618 N N . THR A 1 79 ? -8.423 3.720 7.379 1.00 87.81 79 THR A N 1
ATOM 619 C CA . THR A 1 79 ? -9.259 3.147 6.309 1.00 87.81 79 THR A CA 1
ATOM 620 C C . THR A 1 79 ? -8.873 3.736 4.955 1.00 87.81 79 THR A C 1
ATOM 622 O O . THR A 1 79 ? -8.701 2.973 4.014 1.00 87.81 79 THR A O 1
ATOM 625 N N . SER A 1 80 ? -8.680 5.056 4.871 1.00 86.31 80 SER A N 1
ATOM 626 C CA . SER A 1 80 ? -8.241 5.734 3.643 1.00 86.31 80 SER A CA 1
ATOM 627 C C . SER A 1 80 ? -6.880 5.230 3.171 1.00 86.31 80 SER A C 1
ATOM 629 O O . SER A 1 80 ? -6.700 4.984 1.985 1.00 86.31 80 SER A O 1
ATOM 631 N N . ILE A 1 81 ? -5.941 5.034 4.098 1.00 86.88 81 ILE A N 1
ATOM 632 C CA . ILE A 1 81 ? -4.625 4.473 3.786 1.00 86.88 81 ILE A CA 1
ATOM 633 C C . ILE A 1 81 ? -4.756 3.035 3.276 1.00 86.88 81 ILE A C 1
ATOM 635 O O . ILE A 1 81 ? -4.219 2.706 2.228 1.00 86.88 81 ILE A O 1
ATOM 639 N N . CYS A 1 82 ? -5.535 2.185 3.954 1.00 87.06 82 CYS A N 1
ATOM 640 C CA . CYS A 1 82 ? -5.779 0.822 3.474 1.00 87.06 82 CYS A CA 1
ATOM 641 C C . CYS A 1 82 ? -6.417 0.819 2.076 1.00 87.06 82 CYS A C 1
ATOM 643 O O . CYS A 1 82 ? -6.069 -0.016 1.254 1.00 87.06 82 CYS A O 1
ATOM 645 N N . GLN A 1 83 ? -7.345 1.738 1.798 1.00 84.00 83 GLN A N 1
ATOM 646 C CA . GLN A 1 83 ? -7.965 1.866 0.479 1.00 84.00 83 GLN A CA 1
ATOM 647 C C . GLN A 1 83 ? -6.951 2.274 -0.598 1.00 84.00 83 GLN A C 1
ATOM 649 O O . GLN A 1 83 ? -6.985 1.683 -1.673 1.00 84.00 83 GLN A O 1
ATOM 654 N N . HIS A 1 84 ? -6.043 3.212 -0.303 1.00 83.25 84 HIS A N 1
ATOM 655 C CA . HIS A 1 84 ? -4.925 3.568 -1.187 1.00 83.25 84 HIS A CA 1
ATOM 656 C C . HIS A 1 84 ? -4.073 2.331 -1.512 1.00 83.25 84 HIS A C 1
ATOM 658 O O . HIS A 1 84 ? -3.930 1.971 -2.678 1.00 83.25 84 HIS A O 1
ATOM 664 N N . GLU A 1 85 ? -3.618 1.592 -0.496 1.00 79.62 85 GLU A N 1
ATOM 665 C CA . GLU A 1 85 ? -2.802 0.389 -0.718 1.00 79.62 85 GLU A CA 1
ATOM 666 C C . GLU A 1 85 ? -3.547 -0.694 -1.513 1.00 79.62 85 GLU A C 1
ATOM 668 O O . GLU A 1 85 ? -2.979 -1.338 -2.389 1.00 79.62 85 GLU A O 1
ATOM 673 N N . ILE A 1 86 ? -4.846 -0.895 -1.267 1.00 79.81 86 ILE A N 1
ATOM 674 C CA . ILE A 1 86 ? -5.648 -1.876 -2.016 1.00 79.81 86 ILE A CA 1
ATOM 675 C C . ILE A 1 86 ? -5.789 -1.481 -3.498 1.00 79.81 86 ILE A C 1
ATOM 677 O O . ILE A 1 86 ? -5.852 -2.348 -4.371 1.00 79.81 86 ILE A O 1
ATOM 681 N N . GLN A 1 87 ? -5.805 -0.190 -3.826 1.00 76.00 87 GLN A N 1
ATOM 682 C CA . GLN A 1 87 ? -5.917 0.254 -5.215 1.00 76.00 87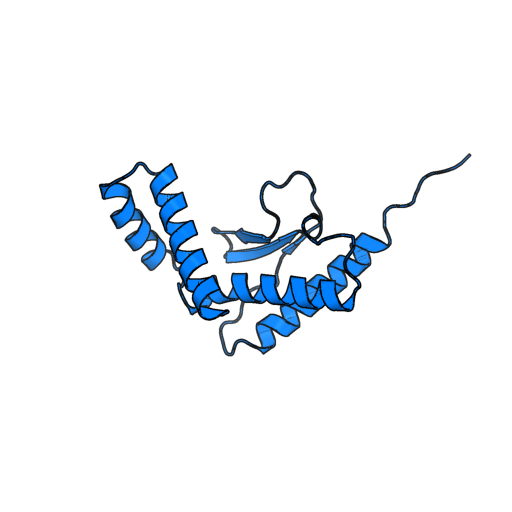 GLN A CA 1
ATOM 683 C C . GLN A 1 87 ? -4.663 -0.020 -6.055 1.00 76.00 87 GLN A C 1
ATOM 685 O O . GLN A 1 87 ? -4.806 -0.228 -7.264 1.00 76.00 87 GLN A O 1
ATOM 690 N N . HIS A 1 88 ? -3.484 -0.157 -5.436 1.00 73.44 88 HIS A N 1
ATOM 691 C CA . HIS A 1 88 ? -2.273 -0.684 -6.093 1.00 73.44 88 HIS A CA 1
ATOM 692 C C . HIS A 1 88 ? -2.427 -2.140 -6.579 1.00 73.44 88 HIS A C 1
ATOM 694 O O . HIS A 1 88 ? -1.621 -2.630 -7.366 1.00 73.44 88 HIS A O 1
ATOM 700 N N . TYR A 1 89 ? -3.481 -2.851 -6.167 1.00 72.88 89 TYR A N 1
ATOM 701 C CA . TYR A 1 89 ? -3.835 -4.164 -6.724 1.00 72.88 89 TYR A CA 1
ATOM 702 C C . TYR A 1 89 ? -4.858 -4.074 -7.865 1.00 72.88 89 TYR A C 1
ATOM 704 O O . TYR A 1 89 ? -4.979 -5.012 -8.651 1.00 72.88 89 TYR A O 1
ATOM 712 N N . LEU A 1 90 ? -5.628 -2.983 -7.946 1.00 68.75 90 LEU A N 1
ATOM 713 C CA . LEU A 1 90 ? -6.831 -2.887 -8.783 1.00 68.75 90 LEU A CA 1
ATOM 714 C C . LEU A 1 90 ? -6.676 -1.972 -10.001 1.00 68.75 90 LEU A C 1
ATOM 716 O O . LEU A 1 90 ? -7.158 -2.315 -11.078 1.00 68.75 90 LEU A O 1
ATOM 720 N N . VAL A 1 91 ? -6.075 -0.793 -9.824 1.00 61.34 91 VAL A N 1
ATOM 721 C CA . VAL A 1 91 ? -6.079 0.286 -10.831 1.00 61.34 91 VAL A CA 1
ATOM 722 C C . VAL A 1 91 ? -4.788 0.285 -11.635 1.00 61.34 91 VAL A C 1
ATOM 724 O O . VAL A 1 91 ? -4.805 0.310 -12.864 1.00 61.34 91 VAL A O 1
ATOM 727 N N . CYS A 1 92 ? -3.667 0.201 -10.934 1.00 58.94 92 CYS A N 1
ATOM 728 C CA . CYS A 1 92 ? -2.380 -0.108 -11.516 1.00 58.94 92 CYS A CA 1
ATOM 729 C C . CYS A 1 92 ? -1.991 -1.426 -10.873 1.00 58.94 92 CYS A C 1
ATOM 731 O O . CYS A 1 92 ? -1.426 -1.368 -9.788 1.00 58.94 92 CYS A O 1
ATOM 733 N N . PRO A 1 93 ? -2.368 -2.599 -11.427 1.00 55.34 93 PRO A N 1
ATOM 734 C CA . PRO A 1 93 ? -1.873 -3.834 -10.864 1.00 55.34 93 PRO A CA 1
ATOM 735 C C . PRO A 1 93 ? -0.365 -3.691 -10.934 1.00 55.34 93 PRO A C 1
ATOM 737 O O . PRO A 1 93 ? 0.217 -3.680 -12.019 1.00 55.34 93 PRO A O 1
ATOM 740 N N . TYR A 1 94 ? 0.271 -3.575 -9.778 1.00 58.09 94 TYR A N 1
ATOM 741 C CA . TYR A 1 94 ? 1.716 -3.661 -9.650 1.00 58.09 94 TYR A CA 1
ATOM 742 C C . TYR A 1 94 ? 2.233 -5.037 -10.083 1.00 58.09 94 TYR A C 1
ATOM 744 O O . TYR A 1 94 ? 3.284 -5.477 -9.626 1.00 58.09 94 TYR A O 1
ATOM 752 N N . ASP A 1 95 ? 1.457 -5.793 -10.877 1.00 61.84 95 ASP A N 1
ATOM 753 C CA . ASP A 1 95 ? 1.830 -7.098 -11.343 1.00 61.84 95 ASP A CA 1
ATOM 754 C C . ASP A 1 95 ? 3.205 -6.957 -11.985 1.00 61.84 95 ASP A C 1
ATOM 756 O O . ASP A 1 95 ? 3.552 -5.939 -12.598 1.00 61.84 95 ASP A O 1
ATOM 760 N N . GLY A 1 96 ? 4.056 -7.954 -11.744 1.00 61.91 96 GLY A N 1
ATOM 761 C CA . GLY A 1 96 ? 5.465 -7.837 -12.120 1.00 61.91 96 GLY A CA 1
ATOM 762 C C . GLY A 1 96 ? 5.652 -7.507 -13.608 1.00 61.91 96 GLY A C 1
ATOM 763 O O . GLY A 1 96 ? 6.688 -6.973 -13.997 1.00 61.91 96 GLY A O 1
ATOM 764 N N . VAL A 1 97 ? 4.634 -7.778 -14.433 1.00 71.00 97 VAL A N 1
ATOM 765 C CA . VAL A 1 97 ? 4.582 -7.451 -15.856 1.00 71.00 97 VAL A CA 1
ATOM 766 C C . VAL A 1 97 ? 4.408 -5.949 -16.092 1.00 71.00 97 VAL A C 1
ATOM 768 O O . VAL A 1 97 ? 5.254 -5.359 -16.761 1.00 71.00 97 VAL A O 1
ATOM 771 N N . SER A 1 98 ? 3.362 -5.316 -15.560 1.00 73.31 98 SER A N 1
ATOM 772 C CA . SER A 1 98 ? 3.067 -3.895 -15.791 1.00 73.31 98 SER A CA 1
ATOM 773 C C . SER A 1 98 ? 4.138 -3.006 -15.171 1.00 73.31 98 SER A C 1
ATOM 775 O O . SER A 1 98 ? 4.662 -2.117 -15.848 1.00 73.31 98 SER A O 1
ATOM 777 N N . ASN A 1 99 ? 4.556 -3.319 -13.939 1.00 74.19 99 ASN A N 1
ATOM 778 C CA . ASN A 1 99 ? 5.672 -2.632 -13.295 1.00 74.19 99 ASN A CA 1
ATOM 779 C C . ASN A 1 99 ? 6.972 -2.814 -14.102 1.00 74.19 99 ASN A C 1
ATOM 781 O O . ASN A 1 99 ? 7.680 -1.850 -14.384 1.00 74.19 99 ASN A O 1
ATOM 785 N N . GLY A 1 100 ? 7.247 -4.030 -14.588 1.00 74.69 100 GLY A N 1
ATOM 786 C CA . GLY A 1 100 ? 8.393 -4.301 -15.458 1.00 74.69 100 GLY A CA 1
ATOM 787 C C . GLY A 1 100 ? 8.358 -3.520 -16.778 1.00 74.69 100 GLY A C 1
ATOM 788 O O . GLY A 1 100 ? 9.393 -3.026 -17.227 1.00 74.69 100 GLY A O 1
ATOM 789 N N . MET A 1 101 ? 7.182 -3.361 -17.392 1.00 82.88 101 MET A N 1
ATOM 790 C CA . MET A 1 101 ? 7.000 -2.564 -18.610 1.00 82.88 101 MET A CA 1
ATOM 791 C C . MET A 1 101 ? 7.214 -1.068 -18.355 1.00 82.88 101 MET A C 1
ATOM 793 O O . MET A 1 101 ? 7.903 -0.415 -19.144 1.00 82.88 101 MET A O 1
ATOM 797 N N . MET A 1 102 ? 6.668 -0.536 -17.258 1.00 82.25 102 MET A N 1
ATOM 798 C CA . MET A 1 102 ? 6.872 0.854 -16.840 1.00 82.25 102 MET A CA 1
ATOM 799 C C . MET A 1 102 ? 8.346 1.127 -16.540 1.00 82.25 102 MET A C 1
ATOM 801 O O . MET A 1 102 ? 8.925 2.066 -17.088 1.00 82.25 102 MET A O 1
ATOM 805 N N . PHE A 1 103 ? 8.983 0.248 -15.769 1.00 83.25 103 PHE A N 1
ATOM 806 C CA . PHE A 1 103 ? 10.395 0.345 -15.426 1.00 83.25 103 PHE A CA 1
ATOM 807 C C . PHE A 1 103 ? 11.286 0.282 -16.671 1.00 83.25 103 PHE A C 1
ATOM 809 O O . PHE A 1 103 ? 12.159 1.129 -16.860 1.00 83.25 103 PHE A O 1
ATOM 816 N N . ALA A 1 104 ? 11.030 -0.660 -17.584 1.00 86.75 104 ALA A N 1
ATOM 817 C CA . ALA A 1 104 ? 11.767 -0.774 -18.842 1.00 86.75 104 ALA A CA 1
ATOM 818 C C . ALA A 1 104 ? 11.601 0.456 -19.750 1.00 86.75 104 ALA A C 1
ATOM 820 O O . ALA A 1 104 ? 12.513 0.776 -20.516 1.00 86.75 104 ALA A O 1
ATOM 821 N N . ALA A 1 105 ? 10.457 1.141 -19.691 1.00 88.69 105 ALA A N 1
ATOM 822 C CA . ALA A 1 105 ? 10.246 2.399 -20.397 1.00 88.69 105 ALA A CA 1
ATOM 823 C C . ALA A 1 105 ? 11.000 3.557 -19.722 1.00 88.69 105 ALA A C 1
ATOM 825 O O . ALA A 1 105 ? 11.715 4.288 -20.406 1.00 88.69 105 ALA A O 1
ATOM 826 N N . ALA A 1 106 ? 10.901 3.688 -18.396 1.00 87.19 106 ALA A N 1
ATOM 827 C CA . ALA A 1 106 ? 11.554 4.745 -17.626 1.00 87.19 106 ALA A CA 1
ATOM 828 C C . ALA A 1 106 ? 13.088 4.679 -17.733 1.00 87.19 106 ALA A C 1
ATOM 830 O O . ALA A 1 106 ? 13.733 5.689 -18.018 1.00 87.19 106 ALA A O 1
ATOM 831 N N . ARG A 1 107 ? 13.673 3.478 -17.652 1.00 92.06 107 ARG A N 1
ATOM 832 C CA . ARG A 1 107 ? 15.125 3.243 -17.791 1.00 92.06 107 ARG A CA 1
ATOM 833 C C . ARG A 1 107 ? 15.733 3.674 -19.124 1.00 92.06 107 ARG A C 1
ATOM 835 O O . ARG A 1 107 ? 16.950 3.749 -19.255 1.00 92.06 107 ARG A O 1
ATOM 842 N N . ARG A 1 108 ? 14.917 3.953 -20.146 1.00 94.38 108 ARG A N 1
ATOM 843 C CA . ARG A 1 108 ? 15.408 4.531 -21.411 1.00 94.38 108 ARG A CA 1
ATOM 844 C C . ARG A 1 108 ? 15.820 5.994 -21.263 1.00 94.38 108 ARG A C 1
ATOM 846 O O . ARG A 1 108 ? 16.478 6.523 -22.154 1.00 94.38 108 ARG A O 1
ATOM 853 N N . HIS A 1 109 ? 15.403 6.642 -20.179 1.00 92.94 109 HIS A N 1
ATOM 854 C CA . HIS A 1 109 ? 15.549 8.077 -19.966 1.00 92.94 109 HIS A CA 1
ATOM 855 C C . HIS A 1 109 ? 16.300 8.427 -18.679 1.00 92.94 109 HIS A C 1
ATOM 857 O O . HIS A 1 109 ? 16.860 9.517 -18.597 1.00 92.94 109 HIS A O 1
ATOM 863 N N . VAL A 1 110 ? 16.317 7.526 -17.695 1.00 91.00 110 VAL A N 1
ATOM 864 C CA . VAL A 1 110 ? 16.934 7.726 -16.377 1.00 91.00 110 VAL A CA 1
ATOM 865 C C . VAL A 1 110 ? 17.627 6.445 -15.896 1.00 91.00 110 VAL A C 1
ATOM 867 O O . VAL A 1 110 ? 17.462 5.388 -16.506 1.00 91.00 110 VAL A O 1
ATOM 870 N N . ASP A 1 111 ? 18.416 6.539 -14.825 1.00 91.44 111 ASP A N 1
ATOM 871 C CA . ASP A 1 111 ? 19.006 5.370 -14.162 1.00 91.44 111 ASP A CA 1
ATOM 872 C C . ASP A 1 111 ? 17.959 4.512 -13.423 1.00 91.44 111 ASP A C 1
ATOM 874 O O . ASP A 1 111 ? 16.776 4.845 -13.362 1.00 91.44 111 ASP A O 1
ATOM 878 N N . ASP A 1 112 ? 18.394 3.369 -12.892 1.00 80.19 112 ASP A N 1
ATOM 879 C CA . ASP A 1 112 ? 17.520 2.375 -12.263 1.00 80.19 112 ASP A CA 1
ATOM 880 C C . ASP A 1 112 ? 16.837 2.909 -10.993 1.00 80.19 112 ASP A C 1
ATOM 882 O O . ASP A 1 112 ? 15.680 2.578 -10.733 1.00 80.19 112 ASP A O 1
ATOM 886 N N . GLU A 1 113 ? 17.516 3.759 -10.221 1.00 75.19 113 GLU A N 1
ATOM 887 C CA . GLU A 1 113 ? 16.968 4.331 -8.990 1.00 75.19 113 GLU A CA 1
ATOM 888 C C . GLU A 1 113 ? 15.857 5.337 -9.317 1.00 75.19 113 GLU A C 1
ATOM 890 O O . GLU A 1 113 ? 14.735 5.220 -8.813 1.00 75.19 113 GLU A O 1
ATOM 895 N N . LEU A 1 114 ? 16.116 6.264 -10.248 1.00 77.31 114 LEU A N 1
ATOM 896 C CA . LEU A 1 114 ? 15.107 7.214 -10.715 1.00 77.31 114 LEU A CA 1
ATOM 897 C C . LEU A 1 114 ? 13.971 6.533 -11.484 1.00 77.31 114 LEU A C 1
ATOM 899 O O . LEU A 1 114 ? 12.834 7.000 -11.425 1.00 77.31 114 LEU A O 1
ATOM 903 N N . ALA A 1 115 ? 14.249 5.452 -12.215 1.00 80.50 115 ALA A N 1
ATOM 904 C CA . ALA A 1 115 ? 13.224 4.703 -12.933 1.00 80.50 115 ALA A CA 1
ATOM 905 C C . ALA A 1 115 ? 12.241 4.038 -11.965 1.00 80.50 115 ALA A C 1
ATOM 907 O O . ALA A 1 115 ? 11.033 4.123 -12.190 1.00 80.50 115 ALA A O 1
ATOM 908 N N . MET A 1 116 ? 12.733 3.428 -10.880 1.00 75.94 116 MET A N 1
ATOM 909 C CA . MET A 1 116 ? 11.872 2.885 -9.824 1.00 75.94 116 MET A CA 1
ATOM 910 C C . MET A 1 116 ? 11.065 3.989 -9.146 1.00 75.94 116 MET A C 1
ATOM 912 O O . MET A 1 116 ? 9.852 3.855 -9.000 1.00 75.94 116 MET A O 1
ATOM 916 N N . PHE A 1 117 ? 11.710 5.107 -8.802 1.00 79.00 117 PHE A N 1
ATOM 917 C CA . PHE A 1 117 ? 11.019 6.264 -8.233 1.00 79.00 117 PHE A CA 1
ATOM 918 C C . PHE A 1 117 ? 9.893 6.769 -9.147 1.00 79.00 117 PHE A C 1
ATOM 920 O O . PHE A 1 117 ? 8.784 7.019 -8.682 1.00 79.00 117 PHE A O 1
ATOM 927 N N . ALA A 1 118 ? 10.149 6.882 -10.453 1.00 80.31 118 ALA A N 1
ATOM 928 C CA . ALA A 1 118 ? 9.157 7.331 -11.424 1.00 80.31 118 ALA A CA 1
ATOM 929 C C . ALA A 1 118 ? 7.972 6.359 -11.551 1.00 80.31 118 ALA A C 1
ATOM 931 O O . ALA A 1 118 ? 6.838 6.812 -11.708 1.00 80.31 118 ALA A O 1
ATOM 932 N N . CYS A 1 119 ? 8.215 5.046 -11.470 1.00 80.06 119 CYS A N 1
ATOM 933 C CA . CYS A 1 119 ? 7.149 4.041 -11.484 1.00 80.06 119 CYS A CA 1
ATOM 934 C C . CYS A 1 119 ? 6.268 4.150 -10.234 1.00 80.06 119 CYS A C 1
ATOM 936 O O . CYS A 1 119 ? 5.048 4.232 -10.372 1.00 80.06 119 CYS A O 1
ATOM 938 N N . ASN A 1 120 ? 6.892 4.262 -9.057 1.00 76.69 120 ASN A N 1
ATOM 939 C CA . ASN A 1 120 ? 6.210 4.465 -7.777 1.00 76.69 120 ASN A CA 1
ATOM 940 C C . ASN A 1 120 ? 5.350 5.725 -7.791 1.00 76.69 120 ASN A C 1
ATOM 942 O O . ASN A 1 120 ? 4.142 5.645 -7.598 1.00 76.69 120 ASN A O 1
ATOM 946 N N . LEU A 1 121 ? 5.944 6.859 -8.164 1.00 80.38 121 LEU A N 1
ATOM 947 C CA . LEU A 1 121 ? 5.234 8.130 -8.249 1.00 80.38 121 LEU A CA 1
ATOM 948 C C . LEU A 1 121 ? 4.045 8.076 -9.219 1.00 80.38 121 LEU A C 1
ATOM 950 O O . LEU A 1 121 ? 2.990 8.638 -8.939 1.00 80.38 121 LEU A O 1
ATOM 954 N N . TYR A 1 122 ? 4.205 7.435 -10.379 1.00 79.12 122 TYR A N 1
ATOM 955 C CA . TYR A 1 122 ? 3.127 7.342 -11.363 1.00 79.12 122 TYR A CA 1
ATOM 956 C C . TYR A 1 122 ? 1.974 6.461 -10.877 1.00 79.12 122 TYR A C 1
ATOM 958 O O . TYR A 1 122 ? 0.811 6.814 -11.073 1.00 79.12 122 TYR A O 1
ATOM 966 N N . ALA A 1 123 ? 2.288 5.333 -10.239 1.00 76.12 123 ALA A N 1
ATOM 967 C CA . ALA A 1 123 ? 1.276 4.461 -9.667 1.00 76.12 123 ALA A CA 1
ATOM 968 C C . ALA A 1 123 ? 0.518 5.157 -8.528 1.00 76.12 123 ALA A C 1
ATOM 970 O O . ALA A 1 123 ? -0.711 5.140 -8.536 1.00 76.12 123 ALA A O 1
ATOM 971 N N . ASP A 1 124 ? 1.227 5.853 -7.634 1.00 77.12 124 ASP A N 1
ATOM 972 C CA . ASP A 1 124 ? 0.621 6.639 -6.554 1.00 77.12 124 ASP A CA 1
ATOM 973 C C . ASP A 1 124 ? -0.322 7.712 -7.111 1.00 77.12 124 ASP A C 1
ATOM 975 O O . ASP A 1 124 ? -1.456 7.838 -6.659 1.00 77.12 124 ASP A O 1
ATOM 979 N N . LEU A 1 125 ? 0.090 8.435 -8.162 1.00 78.12 125 LEU A N 1
ATOM 980 C CA . LEU A 1 125 ? -0.759 9.438 -8.816 1.00 78.12 125 LEU A CA 1
ATOM 981 C C . LEU A 1 125 ? -2.035 8.836 -9.412 1.00 78.12 125 LEU A C 1
ATOM 983 O O . LEU A 1 125 ? -3.100 9.452 -9.331 1.00 78.12 125 LEU A O 1
ATOM 987 N N . LEU A 1 126 ? -1.938 7.661 -10.038 1.00 72.44 126 LEU A N 1
ATOM 988 C CA . LEU A 1 126 ? -3.102 6.973 -10.592 1.00 72.44 126 LEU A CA 1
ATOM 989 C C . LEU A 1 126 ? -4.059 6.531 -9.487 1.00 72.44 126 LEU A C 1
ATOM 991 O O . LEU A 1 126 ? -5.258 6.790 -9.597 1.00 72.44 126 LEU A O 1
ATOM 995 N N . VAL A 1 127 ? -3.530 5.913 -8.432 1.00 70.12 127 VAL A N 1
ATOM 996 C CA . VAL A 1 127 ? -4.296 5.491 -7.256 1.00 70.12 127 VAL A CA 1
ATOM 997 C C . VAL A 1 127 ? -4.989 6.691 -6.608 1.00 70.12 127 VAL A C 1
ATOM 999 O O . VAL A 1 127 ? -6.211 6.715 -6.485 1.00 70.12 127 VAL A O 1
ATOM 1002 N N . ASP A 1 128 ? -4.251 7.752 -6.297 1.00 70.50 128 ASP A N 1
ATOM 1003 C CA . ASP A 1 128 ? -4.817 8.930 -5.638 1.00 70.50 128 ASP A CA 1
ATOM 1004 C C . ASP A 1 128 ? -5.859 9.645 -6.508 1.00 70.50 128 ASP A C 1
ATOM 1006 O O . ASP A 1 128 ? -6.865 10.139 -5.997 1.00 70.50 128 ASP A O 1
ATOM 1010 N N . SER A 1 129 ? -5.678 9.661 -7.833 1.00 68.62 129 SER A N 1
ATOM 1011 C CA . SER A 1 129 ? -6.670 10.234 -8.752 1.00 68.62 129 SER A CA 1
ATOM 1012 C C . SER A 1 129 ? -7.979 9.443 -8.820 1.00 68.62 129 SER A C 1
ATOM 1014 O O . SER A 1 129 ? -9.001 10.010 -9.193 1.00 68.62 129 SER A O 1
ATOM 1016 N N . ALA A 1 130 ? -7.968 8.159 -8.450 1.00 61.28 130 ALA A N 1
ATOM 1017 C CA . ALA A 1 130 ? -9.167 7.333 -8.345 1.00 61.28 130 ALA A CA 1
ATOM 1018 C C . ALA A 1 130 ? -9.878 7.478 -6.981 1.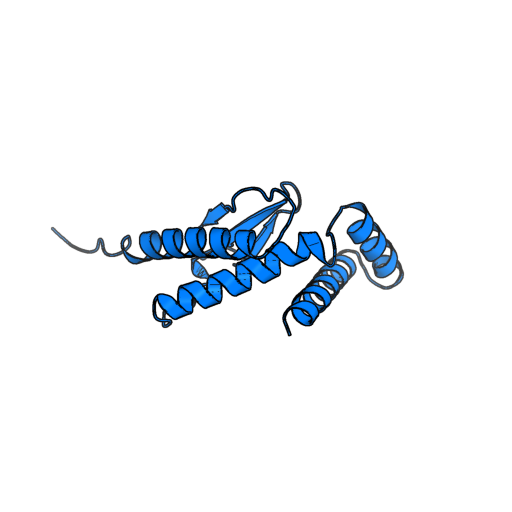00 61.28 130 ALA A C 1
ATOM 1020 O O . ALA A 1 130 ? -11.009 7.008 -6.833 1.00 61.28 130 ALA A O 1
ATOM 1021 N N . LEU A 1 131 ? -9.235 8.116 -5.992 1.00 54.69 131 LEU A N 1
ATOM 1022 C CA . LEU A 1 131 ? -9.791 8.419 -4.665 1.00 54.69 131 LEU A CA 1
ATOM 1023 C C . LEU A 1 131 ? -10.437 9.819 -4.561 1.00 54.69 131 LEU A C 1
ATOM 1025 O O . LEU A 1 131 ? -11.122 10.079 -3.567 1.00 54.69 131 LEU A O 1
ATOM 1029 N N . LEU A 1 132 ? -10.228 10.703 -5.550 1.00 44.59 132 LEU A N 1
ATOM 1030 C CA . LEU A 1 132 ? -10.801 12.062 -5.654 1.00 44.59 132 LEU A CA 1
ATOM 1031 C C . LEU A 1 132 ? -12.078 12.100 -6.506 1.00 44.59 132 LEU A C 1
ATOM 1033 O O . LEU A 1 132 ? -12.992 12.873 -6.128 1.00 44.59 132 LEU A O 1
#

pLDDT: mean 77.11, std 14.2, range [34.31, 94.38]

Radius of gyration: 17.2 Å; chains: 1; bounding box: 34×26×65 Å

Sequence (132 aa):
MTESSFVNGDTSNLGILASRAWKKAIADFYHPPLPDPVIEHDSEKASHFYIDSDTWTVHLNTFGVPANLPPKEKLSFLTSICQHEIQHYLVCPYDGVSNGMMFAAARRHVDDELAMFACNLYADLLVDSALL

Secondary structure (DSSP, 8-state):
-------SHHHHHHHHHHHHHHHHHHHHS-S--PPPPEEE--SS-S-SEEE-TTT-PEEEEGGGS-TTS-HHHHHHHHHHHHHHHHHHHHTS---HHHHHHHHHHHTTTS-HHHHHHHHHHHHHHHHHHHH-